Protein AF-A0A0F6A2P4-F1 (afdb_monomer_lite)

Foldseek 3Di:
DLVLLQLQQVLCCVPPVVVVQVVLCVVLVADEWEWEFEDDPRDTRDIDTDGDDPDGPKYKYKYKYWDDDPDPQKIKIKMWIAIDPGNVPQQWGTKIWIWMARSVVSDTDTPDMGTDGDPVCPVVVVPD

Sequence (128 aa):
MSELLNEAGKLISEKAILPLLEELEKEASECLGVEVFVLDSGQKFGVFIRETEQGSSAKAEVRLLLKEGLSPNEFRFNGECITSEFSKETGFSGFSIKGKAFIENSTVEISGRTNRYNVWSWGSKFKD

Secondary structure (DSSP, 8-state):
-HHHHHHHHHHHIIIIIHHHHHHHHHHHT---EEEEEEEETTEEEEEEEEPPSTT---EEEEEEEEEE-SSTTEEEEEEEEEEESS-TTTTEEEEEEEEEEETTTTEEEEEEEEEEE--TTSTTTT--

Structure (mmCIF, N/CA/C/O backbone):
data_AF-A0A0F6A2P4-F1
#
_entry.id   AF-A0A0F6A2P4-F1
#
loop_
_atom_site.group_PDB
_atom_site.id
_atom_site.type_symbol
_atom_site.label_atom_id
_atom_site.label_alt_id
_atom_site.label_comp_id
_atom_site.label_asym_id
_atom_site.label_entity_id
_atom_site.label_seq_id
_atom_site.pdbx_PDB_ins_code
_atom_site.Cartn_x
_atom_site.Cartn_y
_atom_site.Cartn_z
_atom_site.occupancy
_atom_site.B_iso_or_equiv
_atom_site.auth_seq_id
_atom_site.auth_comp_id
_atom_site.auth_asym_id
_atom_site.auth_atom_id
_atom_site.pdbx_PDB_model_num
ATOM 1 N N . MET A 1 1 ? -19.603 4.465 8.567 1.00 56.22 1 MET A N 1
ATOM 2 C CA . MET A 1 1 ? -18.833 3.279 8.129 1.00 56.22 1 MET A CA 1
ATOM 3 C C . MET A 1 1 ? -17.895 3.619 6.968 1.00 56.22 1 MET A C 1
ATOM 5 O O . MET A 1 1 ? -16.719 3.320 7.087 1.00 56.22 1 MET A O 1
ATOM 9 N N . SER A 1 2 ? -18.342 4.321 5.912 1.00 71.69 2 SER A N 1
ATOM 10 C CA . SER A 1 2 ? -17.459 4.731 4.797 1.00 71.69 2 SER A CA 1
ATOM 11 C C . SER A 1 2 ? -16.334 5.704 5.188 1.00 71.69 2 SER A C 1
ATOM 13 O O . SER A 1 2 ? -15.253 5.632 4.618 1.00 71.69 2 SER A O 1
ATOM 15 N N . GLU A 1 3 ? -16.552 6.587 6.168 1.00 82.06 3 GLU A N 1
ATOM 16 C CA . GLU A 1 3 ? -15.568 7.611 6.554 1.00 82.06 3 GLU A CA 1
ATOM 17 C C . GLU A 1 3 ? -14.327 7.021 7.243 1.00 82.06 3 GLU A C 1
ATOM 19 O O . GLU A 1 3 ? -13.214 7.252 6.781 1.00 82.06 3 GLU A O 1
ATOM 24 N N . LEU A 1 4 ? -14.513 6.155 8.247 1.00 86.25 4 LEU A N 1
ATOM 25 C CA . LEU A 1 4 ? -13.406 5.447 8.909 1.00 86.25 4 LEU A CA 1
ATOM 26 C C . LEU A 1 4 ? -12.657 4.513 7.951 1.00 86.25 4 LEU A C 1
ATOM 28 O O . LEU A 1 4 ? -11.442 4.378 8.032 1.00 86.25 4 LEU A O 1
ATOM 32 N N . LEU A 1 5 ? -13.368 3.882 7.013 1.00 84.06 5 LEU A N 1
ATOM 33 C CA . LEU A 1 5 ? -12.743 3.059 5.980 1.00 84.06 5 LEU A CA 1
ATOM 34 C C . LEU A 1 5 ? -11.872 3.896 5.030 1.00 84.06 5 LEU A C 1
ATOM 36 O O . LEU A 1 5 ? -10.778 3.467 4.663 1.00 84.06 5 LEU A O 1
ATOM 40 N N . ASN A 1 6 ? -12.328 5.093 4.652 1.00 84.88 6 ASN A N 1
ATOM 41 C CA . ASN A 1 6 ? -11.537 6.029 3.855 1.00 84.88 6 ASN A CA 1
ATOM 42 C C . ASN A 1 6 ? -10.313 6.528 4.627 1.00 84.88 6 ASN A C 1
ATOM 44 O O . ASN A 1 6 ? -9.216 6.576 4.073 1.00 84.88 6 ASN A O 1
ATOM 48 N N . GLU A 1 7 ? -10.483 6.852 5.906 1.00 90.31 7 GLU A N 1
ATOM 49 C CA . GLU A 1 7 ? -9.397 7.287 6.782 1.00 90.31 7 GLU A CA 1
ATOM 50 C C . GLU A 1 7 ? -8.341 6.189 6.964 1.00 90.31 7 GLU A C 1
ATOM 52 O O . GLU A 1 7 ? -7.153 6.433 6.751 1.00 90.31 7 GLU A O 1
ATOM 57 N N . ALA A 1 8 ? -8.764 4.950 7.234 1.00 91.44 8 ALA A N 1
ATOM 58 C CA . ALA A 1 8 ? -7.873 3.795 7.283 1.00 91.44 8 ALA A CA 1
ATOM 59 C C . ALA A 1 8 ? -7.156 3.573 5.943 1.00 91.44 8 ALA A C 1
ATOM 61 O O . ALA A 1 8 ? -5.947 3.350 5.921 1.00 91.44 8 ALA A O 1
ATOM 62 N N . GLY A 1 9 ? -7.874 3.660 4.820 1.00 91.31 9 GLY A N 1
ATOM 63 C CA . GLY A 1 9 ? -7.295 3.520 3.484 1.00 91.31 9 GLY A CA 1
ATOM 64 C C . GLY A 1 9 ? -6.223 4.570 3.191 1.00 91.31 9 GLY A C 1
ATOM 65 O O . GLY A 1 9 ? -5.147 4.228 2.695 1.00 91.31 9 GLY A O 1
ATOM 66 N N . LYS A 1 10 ? -6.474 5.832 3.558 1.00 91.25 10 LYS A N 1
ATOM 67 C CA . LYS A 1 10 ? -5.500 6.923 3.445 1.00 91.25 10 LYS A CA 1
ATOM 68 C C . LYS A 1 10 ? -4.279 6.670 4.327 1.00 91.25 10 LYS A C 1
ATOM 70 O O . LYS A 1 10 ? -3.157 6.703 3.830 1.00 91.25 10 LYS A O 1
ATOM 75 N N . LEU A 1 11 ?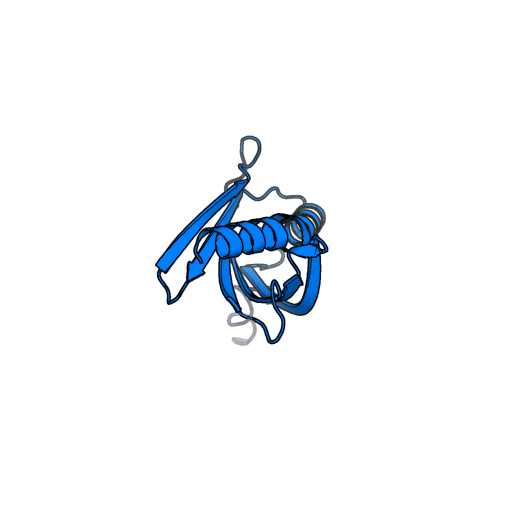 -4.499 6.322 5.595 1.00 93.94 11 LEU A N 1
ATOM 76 C CA . LEU A 1 11 ? -3.430 6.021 6.544 1.00 93.94 11 LEU A CA 1
ATOM 77 C C . LEU A 1 11 ? -2.533 4.874 6.048 1.00 93.94 11 LEU A C 1
ATOM 79 O O . LEU A 1 11 ? -1.310 4.990 6.067 1.00 93.94 11 LEU A O 1
ATOM 83 N N . ILE A 1 12 ? -3.126 3.781 5.558 1.00 94.56 12 ILE A N 1
ATOM 84 C CA . ILE A 1 12 ? -2.391 2.637 4.996 1.00 94.56 12 ILE A CA 1
ATOM 85 C C . ILE A 1 12 ? -1.609 3.052 3.749 1.00 94.56 12 ILE A C 1
ATOM 87 O O . ILE A 1 12 ? -0.451 2.658 3.589 1.00 94.56 12 ILE A O 1
ATOM 91 N N . SER A 1 13 ? -2.219 3.860 2.880 1.00 92.19 13 SER A N 1
ATOM 92 C CA . SER A 1 13 ? -1.562 4.356 1.670 1.00 92.19 13 SER A CA 1
ATOM 93 C C . SER A 1 13 ? -0.309 5.158 2.021 1.00 92.19 13 SER A C 1
ATOM 95 O O . SER A 1 13 ? 0.774 4.843 1.536 1.00 92.19 13 SER A O 1
ATOM 97 N N . GLU A 1 14 ? -0.432 6.123 2.931 1.00 92.56 14 GLU A N 1
ATOM 98 C CA . GLU A 1 14 ? 0.652 7.025 3.334 1.00 92.56 14 GLU A CA 1
ATOM 99 C C . GLU A 1 14 ? 1.748 6.335 4.154 1.00 92.56 14 GLU A C 1
ATOM 101 O O . GLU A 1 14 ? 2.926 6.644 3.990 1.00 92.56 14 GLU A O 1
ATOM 106 N N . LYS A 1 15 ? 1.384 5.415 5.055 1.00 94.69 15 LYS A N 1
ATOM 107 C CA . LYS A 1 15 ? 2.332 4.829 6.018 1.00 94.69 15 LYS A CA 1
ATOM 108 C C . LYS A 1 15 ? 2.932 3.499 5.581 1.00 94.69 15 LYS A C 1
ATOM 110 O O . LYS A 1 15 ? 3.980 3.132 6.100 1.00 94.69 15 LYS A O 1
ATOM 115 N N . ALA A 1 16 ? 2.283 2.766 4.677 1.00 93.94 16 ALA A N 1
ATOM 116 C CA . ALA A 1 16 ? 2.755 1.451 4.247 1.00 93.94 16 ALA A CA 1
ATOM 117 C C . ALA A 1 16 ? 2.934 1.335 2.735 1.00 93.94 16 ALA A C 1
ATOM 119 O O . ALA A 1 16 ? 3.933 0.780 2.302 1.00 93.94 16 ALA A O 1
ATOM 120 N N . ILE A 1 17 ? 2.006 1.825 1.912 1.00 92.88 17 ILE A N 1
ATOM 121 C CA . ILE A 1 17 ? 2.080 1.585 0.462 1.00 92.88 17 ILE A CA 1
ATOM 122 C C . ILE A 1 17 ? 3.094 2.503 -0.219 1.00 92.88 17 ILE A C 1
ATOM 124 O O . ILE A 1 17 ? 3.978 2.011 -0.916 1.00 92.88 17 ILE A O 1
ATOM 128 N N . LEU A 1 18 ? 2.983 3.818 -0.017 1.00 90.75 18 LEU A N 1
ATOM 129 C CA . LEU A 1 18 ? 3.856 4.789 -0.677 1.00 90.75 18 LEU A CA 1
ATOM 130 C C . LEU A 1 18 ? 5.329 4.637 -0.278 1.00 90.75 18 LEU A C 1
ATOM 132 O O . LEU A 1 18 ? 6.143 4.575 -1.195 1.00 90.75 18 LEU A O 1
ATOM 136 N N . PRO A 1 19 ? 5.695 4.468 1.010 1.00 92.00 19 PRO A N 1
ATOM 137 C CA . PRO A 1 19 ? 7.097 4.270 1.378 1.00 92.00 19 PRO A CA 1
ATOM 138 C C . PRO A 1 19 ? 7.716 3.040 0.705 1.00 92.00 19 PRO A C 1
ATOM 140 O O . PRO A 1 19 ? 8.843 3.095 0.226 1.00 92.00 19 PRO A O 1
ATOM 143 N N . LEU A 1 20 ? 6.957 1.943 0.597 1.00 90.94 20 LEU A N 1
ATOM 144 C CA . LEU A 1 20 ? 7.436 0.737 -0.078 1.00 90.94 20 LEU A CA 1
ATOM 145 C C . LEU A 1 20 ? 7.607 0.933 -1.585 1.00 90.94 20 LEU A C 1
ATOM 147 O O . LEU A 1 20 ? 8.514 0.353 -2.176 1.00 90.94 20 LEU A O 1
ATOM 151 N N . LEU A 1 21 ? 6.730 1.713 -2.217 1.00 88.94 21 LEU A N 1
ATOM 152 C CA . LEU A 1 21 ? 6.873 2.052 -3.630 1.00 88.94 21 LEU A CA 1
ATOM 153 C C . LEU A 1 21 ? 8.067 2.983 -3.853 1.00 88.94 21 LEU A C 1
ATOM 155 O O . LEU A 1 21 ? 8.822 2.744 -4.781 1.00 88.94 21 LEU A O 1
ATOM 159 N N . GLU A 1 22 ? 8.308 3.953 -2.971 1.00 89.94 22 GLU A N 1
ATOM 160 C CA . GLU A 1 22 ? 9.482 4.836 -3.038 1.00 89.94 22 GLU A CA 1
ATOM 161 C C . GLU A 1 22 ? 10.806 4.084 -2.872 1.00 89.94 22 GLU A C 1
ATOM 163 O O . GLU A 1 22 ? 11.795 4.413 -3.529 1.00 89.94 22 GLU A O 1
ATOM 168 N N . GLU A 1 23 ? 10.849 3.070 -2.005 1.00 89.56 23 GLU A N 1
ATOM 169 C CA . GLU A 1 23 ? 11.995 2.159 -1.909 1.00 89.56 23 GLU A CA 1
ATOM 170 C C . GLU A 1 23 ? 12.238 1.441 -3.243 1.00 89.56 23 GLU A C 1
ATOM 172 O O . GLU A 1 23 ? 13.358 1.447 -3.751 1.00 89.56 23 GLU A O 1
ATOM 177 N N . LEU A 1 24 ? 11.180 0.894 -3.850 1.00 87.12 24 LEU A N 1
ATOM 178 C CA . LEU A 1 24 ? 11.268 0.196 -5.135 1.00 87.12 24 LEU A CA 1
ATOM 179 C C . LEU A 1 24 ? 11.669 1.130 -6.284 1.00 87.12 24 LEU A C 1
ATOM 181 O O . LEU A 1 24 ? 12.462 0.738 -7.134 1.00 87.12 24 LEU A O 1
ATOM 185 N N . GLU A 1 25 ? 11.156 2.360 -6.314 1.00 87.44 25 GLU A N 1
ATOM 186 C CA . GLU A 1 25 ? 11.524 3.380 -7.306 1.00 87.44 25 GLU A CA 1
ATOM 187 C C . GLU A 1 25 ? 13.019 3.709 -7.235 1.00 87.44 25 GLU A C 1
ATOM 189 O O . GLU A 1 25 ? 13.687 3.811 -8.265 1.00 87.44 25 GLU A O 1
ATOM 194 N N . LYS A 1 26 ? 13.572 3.811 -6.020 1.00 87.69 26 LYS A N 1
ATOM 195 C CA . LYS A 1 26 ? 15.012 4.020 -5.811 1.00 87.69 26 LYS A CA 1
ATOM 196 C C . LYS A 1 26 ? 15.832 2.818 -6.269 1.00 87.69 26 LYS A C 1
ATOM 198 O O . LYS A 1 26 ? 16.854 3.006 -6.921 1.00 87.69 26 LYS A O 1
ATOM 203 N N . GLU A 1 27 ? 15.390 1.602 -5.954 1.00 85.62 27 GLU A N 1
ATOM 204 C CA . GLU A 1 27 ? 16.058 0.369 -6.390 1.00 85.62 27 GLU A CA 1
ATOM 205 C C . GLU A 1 27 ? 16.053 0.220 -7.919 1.00 85.62 27 GLU A C 1
ATOM 207 O O . GLU A 1 27 ? 17.059 -0.179 -8.503 1.00 85.62 27 GLU A O 1
ATOM 212 N N . ALA A 1 28 ? 14.945 0.574 -8.572 1.00 83.25 28 ALA A N 1
ATOM 213 C CA . ALA A 1 28 ? 14.784 0.482 -10.021 1.00 83.25 28 ALA A CA 1
ATOM 214 C C . ALA A 1 28 ? 15.316 1.704 -10.790 1.00 83.25 28 ALA A C 1
ATOM 216 O O . ALA A 1 28 ? 15.419 1.641 -12.012 1.00 83.25 28 ALA A O 1
ATOM 217 N N . SER A 1 29 ? 15.646 2.804 -10.100 1.00 85.00 29 SER A N 1
ATOM 218 C CA . SER A 1 29 ? 15.953 4.108 -10.715 1.00 85.00 29 SER A CA 1
ATOM 219 C C . SER A 1 29 ? 14.873 4.577 -11.705 1.00 85.00 29 SER A C 1
ATOM 221 O O . SER A 1 29 ? 15.172 5.169 -12.741 1.00 85.00 29 SER A O 1
ATOM 223 N N . GLU A 1 30 ? 13.609 4.302 -11.385 1.00 84.31 30 GLU A N 1
ATOM 224 C CA . GLU A 1 30 ? 12.447 4.562 -12.236 1.00 84.31 30 GLU A CA 1
ATOM 225 C C . GLU A 1 30 ? 11.274 5.048 -11.374 1.00 84.31 30 GLU A C 1
ATOM 227 O O . GLU A 1 30 ? 11.030 4.500 -10.301 1.00 84.31 30 GLU A O 1
ATOM 232 N N . CYS A 1 31 ? 10.540 6.067 -11.829 1.00 85.81 31 CYS A N 1
ATOM 233 C CA . CYS A 1 31 ? 9.379 6.606 -11.112 1.00 85.81 31 CYS A CA 1
ATOM 234 C C . CYS A 1 31 ? 8.085 5.867 -11.486 1.00 85.81 31 CYS A C 1
ATOM 236 O O . CYS A 1 31 ? 7.896 5.469 -12.635 1.00 85.81 31 CYS A O 1
ATOM 238 N N . LEU A 1 32 ? 7.152 5.772 -10.541 1.00 85.81 32 LEU A N 1
ATOM 239 C CA . LEU A 1 32 ? 5.857 5.111 -10.654 1.00 85.81 32 LEU A CA 1
ATOM 240 C C . LEU A 1 32 ? 4.711 6.083 -10.384 1.00 85.81 32 LEU A C 1
ATOM 242 O O . LEU A 1 32 ? 4.581 6.642 -9.289 1.00 85.81 32 LEU A O 1
ATOM 246 N N . GLY A 1 33 ? 3.802 6.179 -11.354 1.00 88.00 33 GLY A N 1
ATOM 247 C CA . GLY A 1 33 ? 2.449 6.660 -11.082 1.00 88.00 33 GLY A CA 1
ATOM 248 C C . GLY A 1 33 ? 1.692 5.628 -10.264 1.00 88.00 33 GLY A C 1
ATOM 249 O O . GLY A 1 33 ? 1.716 4.451 -10.610 1.00 88.00 33 GLY A O 1
ATOM 250 N N . VAL A 1 34 ? 1.027 6.039 -9.190 1.00 88.62 34 VAL A N 1
ATOM 251 C CA . VAL A 1 34 ? 0.357 5.119 -8.265 1.00 88.62 34 VAL A CA 1
ATOM 252 C C . VAL A 1 34 ? -1.110 5.476 -8.150 1.00 88.62 34 VAL A C 1
ATOM 254 O O . VAL A 1 34 ? -1.454 6.599 -7.793 1.00 88.62 34 VAL A O 1
ATOM 257 N N . GLU A 1 35 ? -1.970 4.492 -8.367 1.00 89.69 35 GLU A N 1
ATOM 258 C CA . GLU A 1 35 ? -3.390 4.565 -8.042 1.00 89.69 35 GLU A CA 1
ATOM 259 C C . GLU A 1 35 ? -3.701 3.537 -6.956 1.00 89.69 35 GLU A C 1
ATOM 261 O O . GLU A 1 35 ? -3.505 2.336 -7.146 1.00 89.69 35 GLU A O 1
ATOM 266 N N . VAL A 1 36 ? -4.189 3.994 -5.804 1.00 87.38 36 VAL A N 1
ATOM 267 C CA . VAL A 1 36 ? -4.616 3.134 -4.699 1.00 87.38 36 VAL A CA 1
ATOM 268 C C . VAL A 1 36 ? -6.135 3.136 -4.614 1.00 87.38 36 VAL A C 1
ATOM 270 O O . VAL A 1 36 ? -6.758 4.167 -4.373 1.00 87.38 36 VAL A O 1
ATOM 273 N N . PHE A 1 37 ? -6.726 1.960 -4.775 1.00 89.94 37 PHE A N 1
ATOM 274 C CA . PHE A 1 37 ? -8.146 1.691 -4.636 1.00 89.94 37 PHE A CA 1
ATOM 275 C C . PHE A 1 37 ? -8.422 1.038 -3.293 1.00 89.94 37 PHE A C 1
ATOM 277 O O . PHE A 1 37 ? -7.865 -0.016 -2.987 1.00 89.94 37 PHE A O 1
ATOM 284 N N . VAL A 1 38 ? -9.344 1.608 -2.527 1.00 86.88 38 VAL A N 1
ATOM 285 C CA . VAL A 1 38 ? -9.876 0.950 -1.336 1.00 86.88 38 VAL A CA 1
ATOM 286 C C . VAL A 1 38 ? -11.150 0.202 -1.720 1.00 86.88 38 VAL A C 1
ATOM 288 O O . VAL A 1 38 ? -12.043 0.757 -2.369 1.00 86.88 38 VAL A O 1
ATOM 291 N N . LEU A 1 39 ? -11.182 -1.087 -1.388 1.00 86.00 39 LEU A N 1
ATOM 292 C CA . LEU A 1 39 ? -12.225 -2.035 -1.749 1.00 86.00 39 LEU A CA 1
ATOM 293 C C . LEU A 1 39 ? -12.982 -2.493 -0.504 1.00 86.00 39 LEU A C 1
ATOM 295 O O . LEU A 1 39 ? -12.378 -2.968 0.459 1.00 86.00 39 LEU A O 1
ATOM 299 N N . ASP A 1 40 ? -14.306 -2.411 -0.566 1.00 80.50 40 ASP A N 1
ATOM 300 C CA . ASP A 1 40 ? -15.224 -3.014 0.398 1.00 80.50 40 ASP A CA 1
ATOM 301 C C . ASP A 1 40 ? -16.143 -3.961 -0.367 1.00 80.50 40 ASP A C 1
ATOM 303 O O . ASP A 1 40 ? -16.776 -3.577 -1.350 1.00 80.50 40 ASP A O 1
ATOM 307 N N . SER A 1 41 ? -16.162 -5.231 0.038 1.00 72.94 41 SER A N 1
ATOM 308 C CA . SER A 1 41 ? -17.004 -6.258 -0.587 1.00 72.94 41 SER A CA 1
ATOM 309 C C . SER A 1 41 ? -16.854 -6.339 -2.121 1.00 72.94 41 SER A C 1
ATOM 311 O O . SER A 1 41 ? -17.785 -6.694 -2.839 1.00 72.94 41 SER A O 1
ATOM 313 N N . GLY A 1 42 ? -15.661 -6.004 -2.634 1.00 68.81 42 GLY A N 1
ATOM 314 C CA . GLY A 1 42 ? -15.334 -5.981 -4.065 1.00 68.81 42 GLY A CA 1
ATOM 315 C C . GLY A 1 42 ? -15.691 -4.684 -4.804 1.00 68.81 42 GLY A C 1
ATOM 316 O O . GLY A 1 42 ? -15.323 -4.544 -5.968 1.00 68.81 42 GLY A O 1
ATOM 317 N N . GLN A 1 43 ? -16.351 -3.722 -4.154 1.00 75.69 43 GLN A N 1
ATOM 318 C CA . GLN A 1 43 ? -16.664 -2.413 -4.728 1.00 75.69 43 GLN A CA 1
ATOM 319 C C . GLN A 1 43 ? -15.594 -1.377 -4.368 1.00 75.69 43 GLN A C 1
ATOM 321 O O . GLN A 1 43 ? -15.120 -1.322 -3.233 1.00 75.69 43 GLN A O 1
ATOM 326 N N . LYS A 1 44 ? -15.215 -0.544 -5.346 1.00 79.69 44 LYS A N 1
ATOM 327 C CA . LYS A 1 44 ? -14.303 0.593 -5.150 1.00 79.69 44 LYS A CA 1
ATOM 328 C C . LYS A 1 44 ? -15.043 1.705 -4.410 1.00 79.69 44 LYS A C 1
ATOM 330 O O . LYS A 1 44 ? -16.073 2.158 -4.900 1.00 79.69 44 LYS A O 1
ATOM 335 N N . PHE A 1 45 ? -14.508 2.164 -3.281 1.00 79.81 45 PHE A N 1
ATOM 336 C CA . PHE A 1 45 ? -15.131 3.242 -2.499 1.00 79.81 45 PHE A CA 1
ATOM 337 C C . PHE A 1 45 ? -14.208 4.437 -2.214 1.00 79.81 45 PHE A C 1
ATOM 339 O O . PHE A 1 45 ? -14.700 5.505 -1.859 1.00 79.81 45 PHE A O 1
ATOM 346 N N . GLY A 1 46 ? -12.896 4.288 -2.410 1.00 74.62 46 GLY A N 1
ATOM 347 C CA . GLY A 1 46 ? -11.917 5.363 -2.249 1.00 74.62 46 GLY A CA 1
ATOM 348 C C . GLY A 1 46 ? -10.782 5.236 -3.260 1.00 74.62 46 GLY A C 1
ATOM 349 O O . GLY A 1 46 ? -10.405 4.118 -3.625 1.00 74.62 46 GLY A O 1
ATOM 350 N N . VAL A 1 47 ? -10.263 6.377 -3.721 1.00 78.50 47 VAL A N 1
ATOM 351 C CA . VAL A 1 47 ? -9.138 6.447 -4.663 1.00 78.50 47 VAL A CA 1
ATOM 352 C C . VAL A 1 47 ? -8.122 7.472 -4.171 1.00 78.50 47 VAL A C 1
ATOM 354 O O . VAL A 1 47 ? -8.481 8.613 -3.885 1.00 78.50 47 VAL A O 1
ATOM 357 N N . PHE A 1 48 ? -6.859 7.065 -4.101 1.00 80.62 48 PHE A N 1
ATOM 358 C CA . PHE A 1 48 ? -5.714 7.950 -3.911 1.00 80.62 48 PHE A CA 1
ATOM 359 C C . PHE A 1 48 ? -4.814 7.862 -5.142 1.00 80.62 48 PHE A C 1
ATOM 361 O O . PHE A 1 48 ? -4.501 6.759 -5.588 1.00 80.62 48 PHE A O 1
ATOM 368 N N . ILE A 1 49 ? -4.404 9.006 -5.689 1.00 80.81 49 ILE A N 1
ATOM 369 C CA . ILE A 1 49 ? -3.581 9.069 -6.900 1.00 80.81 49 ILE A CA 1
ATOM 370 C C . ILE A 1 49 ? -2.312 9.856 -6.591 1.00 80.81 49 ILE A C 1
ATOM 372 O O . ILE A 1 49 ? -2.381 11.005 -6.156 1.00 80.81 49 ILE A O 1
ATOM 376 N N . ARG A 1 50 ? -1.159 9.234 -6.842 1.00 86.56 50 ARG A N 1
ATOM 377 C CA . ARG A 1 50 ? 0.142 9.897 -6.933 1.00 86.56 50 ARG A CA 1
ATOM 378 C C . ARG A 1 50 ? 0.557 9.899 -8.395 1.00 86.56 50 ARG A C 1
ATOM 380 O O . ARG A 1 50 ? 0.901 8.854 -8.945 1.00 86.56 50 ARG A O 1
ATOM 387 N N . GLU A 1 51 ? 0.508 11.062 -9.025 1.00 78.50 51 GLU A N 1
ATOM 388 C CA . GLU A 1 51 ? 0.984 11.217 -10.397 1.00 78.50 51 GLU A CA 1
ATOM 389 C C . GLU A 1 51 ? 2.518 11.212 -10.447 1.00 78.50 51 GLU A C 1
ATOM 391 O O . GLU A 1 51 ? 3.194 11.618 -9.502 1.00 78.50 51 GLU A O 1
ATOM 396 N N . THR A 1 52 ? 3.062 10.721 -11.558 1.00 73.94 52 THR A N 1
ATOM 397 C CA . THR A 1 52 ? 4.497 10.776 -11.861 1.00 73.94 52 THR A CA 1
ATOM 398 C C . THR A 1 52 ? 4.815 12.140 -12.456 1.00 73.94 52 THR A C 1
ATOM 400 O O . THR A 1 52 ? 4.064 12.649 -13.289 1.00 73.94 52 THR A O 1
ATOM 403 N N . GLU A 1 53 ? 5.963 12.713 -12.090 1.00 63.06 53 GLU A N 1
ATOM 404 C CA . GLU A 1 53 ? 6.521 13.823 -12.862 1.00 63.06 53 GLU A CA 1
ATOM 405 C C . GLU A 1 53 ? 6.864 13.324 -14.277 1.00 63.06 53 GLU A C 1
ATOM 407 O O . GLU A 1 53 ? 7.311 12.190 -14.451 1.00 63.06 53 GLU A O 1
ATOM 412 N N . GLN A 1 54 ? 6.543 14.145 -15.278 1.00 54.03 54 GLN A N 1
ATOM 413 C CA . GLN A 1 54 ? 6.466 13.829 -16.710 1.00 54.03 54 GLN A CA 1
ATOM 414 C C . GLN A 1 54 ? 7.473 12.781 -17.227 1.00 54.03 54 GLN A C 1
ATOM 416 O O . GLN A 1 54 ? 8.682 12.980 -17.154 1.00 54.03 54 GLN A O 1
ATOM 421 N N . GLY A 1 55 ? 6.960 11.731 -17.884 1.00 58.06 55 GLY A N 1
ATOM 422 C CA . GLY A 1 55 ? 7.738 10.881 -18.799 1.00 58.06 55 GLY A CA 1
ATOM 423 C C . GLY A 1 55 ? 7.816 9.392 -18.455 1.00 58.06 55 GLY A C 1
ATOM 424 O O . GLY A 1 55 ? 8.201 8.617 -19.328 1.00 58.06 55 GLY A O 1
ATOM 425 N N . SER A 1 56 ? 7.421 8.967 -17.250 1.00 65.44 56 SER A N 1
ATOM 426 C CA . SER A 1 56 ? 7.360 7.537 -16.920 1.00 65.44 56 SER A CA 1
ATOM 427 C C . SER A 1 56 ? 6.059 6.907 -17.422 1.00 65.44 56 SER A C 1
ATOM 429 O O . SER A 1 56 ? 4.964 7.395 -17.134 1.00 65.44 56 SER A O 1
ATOM 431 N N . SER A 1 57 ? 6.167 5.805 -18.169 1.00 74.56 57 SER A N 1
ATOM 432 C CA . SER A 1 57 ? 5.019 4.958 -18.512 1.00 74.56 57 SER A CA 1
ATOM 433 C C . SER A 1 57 ? 4.693 3.937 -17.418 1.00 74.56 57 SER A C 1
ATOM 435 O O . SER A 1 57 ? 3.636 3.299 -17.471 1.00 74.56 57 SER A O 1
ATOM 437 N N . ALA A 1 58 ? 5.562 3.801 -16.411 1.00 84.75 58 ALA A N 1
ATOM 438 C CA . ALA A 1 58 ? 5.386 2.843 -15.340 1.00 84.75 58 ALA A CA 1
ATOM 439 C C . ALA A 1 58 ? 4.258 3.275 -14.394 1.00 84.75 58 ALA A C 1
ATOM 441 O O . ALA A 1 58 ? 4.225 4.389 -13.860 1.00 84.75 58 ALA A O 1
ATOM 442 N N . LYS A 1 59 ? 3.320 2.353 -14.177 1.00 88.25 59 LYS A N 1
ATOM 443 C CA . LYS A 1 59 ? 2.154 2.563 -13.314 1.00 88.25 59 LYS A CA 1
ATOM 444 C C . LYS A 1 59 ? 2.019 1.428 -12.318 1.00 88.25 59 LYS A C 1
ATOM 446 O O . LYS A 1 59 ? 2.279 0.273 -12.649 1.00 88.25 59 LYS A O 1
ATOM 451 N N . ALA A 1 60 ? 1.576 1.761 -11.118 1.00 90.69 60 ALA A N 1
ATOM 452 C CA . ALA A 1 60 ? 1.217 0.838 -10.063 1.00 90.69 60 ALA A CA 1
ATOM 453 C C . ALA A 1 60 ? -0.268 1.007 -9.740 1.00 90.69 60 ALA A C 1
ATOM 455 O O . ALA A 1 60 ? -0.721 2.091 -9.3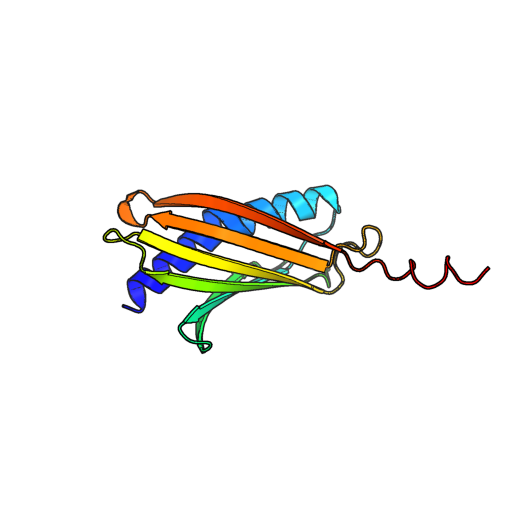79 1.00 90.69 60 ALA A O 1
ATOM 456 N N . GLU A 1 61 ? -1.017 -0.083 -9.832 1.00 92.75 61 GLU A N 1
ATOM 457 C CA . GLU A 1 61 ? -2.364 -0.174 -9.287 1.00 92.75 61 GLU A CA 1
ATOM 458 C C . GLU A 1 61 ? -2.300 -0.950 -7.972 1.00 92.75 61 GLU A C 1
ATOM 460 O O . GLU A 1 61 ? -1.852 -2.097 -7.939 1.00 92.75 61 GLU A O 1
ATOM 465 N N . VAL A 1 62 ? -2.780 -0.344 -6.889 1.00 93.81 62 VAL A N 1
ATOM 466 C CA . VAL A 1 62 ? -2.851 -0.965 -5.567 1.00 93.81 62 VAL A CA 1
ATOM 467 C C . VAL A 1 62 ? -4.306 -1.133 -5.166 1.00 93.81 62 VAL A C 1
ATOM 469 O O . VAL A 1 62 ? -5.084 -0.190 -5.193 1.00 93.81 62 VAL A O 1
ATOM 472 N N . ARG A 1 63 ? -4.691 -2.336 -4.756 1.00 94.56 63 ARG A N 1
ATOM 473 C CA . ARG A 1 63 ? -6.028 -2.663 -4.256 1.00 94.56 63 ARG A CA 1
ATOM 474 C C . ARG A 1 63 ? -5.934 -3.020 -2.784 1.00 94.56 63 ARG A C 1
ATOM 476 O O . ARG A 1 63 ? -5.270 -3.992 -2.440 1.00 94.56 63 ARG A O 1
ATOM 483 N N . LEU A 1 64 ? -6.601 -2.259 -1.927 1.00 93.62 64 LEU A N 1
ATOM 484 C CA . LEU A 1 64 ? -6.657 -2.472 -0.484 1.00 93.62 64 LEU A CA 1
ATOM 485 C C . LEU A 1 64 ? -8.021 -3.032 -0.096 1.00 93.62 64 LEU A C 1
ATOM 487 O O . LEU A 1 64 ? -9.026 -2.337 -0.186 1.00 93.62 64 LEU A O 1
ATOM 491 N N . LEU A 1 65 ? -8.056 -4.272 0.380 1.00 92.88 65 LEU A N 1
ATOM 492 C CA . LEU A 1 65 ? -9.225 -4.844 1.036 1.00 92.88 65 LEU A CA 1
ATOM 493 C C . LEU A 1 65 ? -9.134 -4.580 2.538 1.00 92.88 65 LEU A C 1
ATOM 495 O O . LEU A 1 65 ? -8.230 -5.102 3.199 1.00 92.88 65 LEU A O 1
ATOM 499 N N . LEU A 1 66 ? -10.087 -3.820 3.072 1.00 90.88 66 LEU A N 1
ATOM 500 C CA . LEU A 1 66 ? -10.171 -3.504 4.497 1.00 90.88 66 LEU A CA 1
ATOM 501 C C . LEU A 1 66 ? -11.241 -4.351 5.186 1.00 90.88 66 LEU A C 1
ATOM 503 O O . LEU A 1 66 ? -12.293 -4.636 4.619 1.00 90.88 66 LEU A O 1
ATOM 507 N N . LYS A 1 67 ? -10.967 -4.763 6.422 1.00 90.31 67 LYS A N 1
ATOM 508 C CA . LYS A 1 67 ? -11.922 -5.435 7.308 1.00 90.31 67 LYS A CA 1
ATOM 509 C C . LYS A 1 67 ? -11.769 -4.893 8.714 1.00 90.31 67 LYS A C 1
ATOM 511 O O . LYS A 1 67 ? -10.644 -4.700 9.169 1.00 90.31 67 LYS A O 1
ATOM 516 N N . GLU A 1 68 ? -12.874 -4.737 9.427 1.00 90.94 68 GLU A N 1
ATOM 517 C CA . GLU A 1 68 ? -12.825 -4.374 10.841 1.00 90.94 68 GLU A CA 1
ATOM 518 C C . GLU A 1 68 ? -12.003 -5.406 11.648 1.00 90.94 68 GLU A C 1
ATOM 520 O O . GLU A 1 68 ? -11.962 -6.622 11.368 1.00 90.94 68 GLU A O 1
ATOM 525 N N . GLY A 1 69 ? -11.234 -4.870 12.591 1.00 89.44 69 GLY A N 1
ATOM 526 C CA . GLY A 1 69 ? -10.415 -5.601 13.542 1.00 89.44 69 GLY A CA 1
ATOM 527 C C . GLY A 1 69 ? -11.233 -6.156 14.703 1.00 89.44 69 GLY A C 1
ATOM 528 O O . GLY A 1 69 ? -12.452 -6.275 14.634 1.00 89.44 69 GLY A O 1
ATOM 529 N N . LEU A 1 70 ? -10.533 -6.548 15.766 1.00 90.00 70 LEU A N 1
ATOM 530 C CA . LEU A 1 70 ? -11.174 -7.008 17.004 1.00 90.00 70 LEU A CA 1
ATOM 531 C C . LEU A 1 70 ? -11.392 -5.860 17.998 1.00 90.00 70 LEU A C 1
ATOM 533 O O . LEU A 1 70 ? -12.176 -6.007 18.932 1.00 90.00 70 LEU A O 1
ATOM 537 N N . SER A 1 71 ? -10.712 -4.735 17.783 1.00 89.69 71 SER A N 1
ATOM 538 C CA . SER A 1 71 ? -10.776 -3.541 18.622 1.00 89.69 71 SER A CA 1
ATOM 539 C C . SER A 1 71 ? -11.458 -2.392 17.868 1.00 89.69 71 SER A C 1
ATOM 541 O O . SER A 1 71 ? -11.376 -2.340 16.636 1.00 89.69 71 SER A O 1
ATOM 543 N N . PRO A 1 72 ? -12.097 -1.438 18.570 1.00 89.12 72 PRO A N 1
ATOM 544 C CA . PRO A 1 72 ? -12.539 -0.190 17.954 1.00 89.12 72 PRO A CA 1
ATOM 545 C C . PRO A 1 72 ? -11.383 0.494 17.215 1.00 89.12 72 PRO A C 1
ATOM 547 O O . PRO A 1 72 ? -10.247 0.463 17.687 1.00 89.12 72 PRO A O 1
ATOM 550 N N . ASN A 1 73 ? -11.666 1.092 16.055 1.00 91.31 73 ASN A N 1
ATOM 551 C CA . ASN A 1 73 ? -10.689 1.834 15.245 1.00 91.31 73 ASN A CA 1
ATOM 552 C C . ASN A 1 73 ? -9.484 1.012 14.735 1.00 91.31 73 ASN A C 1
ATOM 554 O O . ASN A 1 73 ? -8.543 1.577 14.171 1.00 91.31 73 ASN A O 1
ATOM 558 N N . GLU A 1 74 ? -9.525 -0.316 14.878 1.00 94.62 74 GLU A N 1
ATOM 559 C CA . GLU A 1 74 ? -8.588 -1.258 14.267 1.00 94.62 74 GLU A CA 1
ATOM 560 C C . GLU A 1 74 ? -9.159 -1.770 12.939 1.00 94.62 74 GLU A C 1
ATOM 562 O O . GLU A 1 74 ? -10.278 -2.280 12.878 1.00 94.62 74 GLU A O 1
ATOM 567 N N . PHE A 1 75 ? -8.354 -1.718 11.881 1.00 94.00 75 PHE A N 1
ATOM 568 C CA . PHE A 1 75 ? -8.669 -2.295 10.578 1.00 94.00 75 PHE A CA 1
ATOM 569 C C . PHE A 1 75 ? -7.576 -3.267 10.162 1.00 94.00 75 PHE A C 1
ATOM 571 O O . PHE A 1 75 ? -6.399 -2.927 10.108 1.00 94.00 75 PHE A O 1
ATOM 578 N N . ARG A 1 76 ? -7.959 -4.491 9.815 1.00 95.25 76 ARG A N 1
ATOM 579 C CA . ARG A 1 76 ? -7.078 -5.437 9.130 1.00 95.25 76 ARG A CA 1
ATOM 580 C C . ARG A 1 76 ? -7.122 -5.151 7.640 1.00 95.25 76 ARG A C 1
ATOM 582 O O . ARG A 1 76 ? -8.200 -4.938 7.088 1.00 95.25 76 ARG A O 1
ATOM 589 N N . PHE A 1 77 ? -5.975 -5.216 6.980 1.00 94.62 77 PHE A N 1
ATOM 590 C CA . PHE A 1 77 ? -5.899 -4.990 5.543 1.00 94.62 77 PHE A CA 1
ATOM 591 C C . PHE A 1 77 ? -5.135 -6.088 4.816 1.00 94.62 77 PHE A C 1
ATOM 593 O O . PHE A 1 77 ? -4.205 -6.694 5.353 1.00 94.62 77 PHE A O 1
ATOM 600 N N . ASN A 1 78 ? -5.532 -6.307 3.565 1.00 95.81 78 ASN A N 1
ATOM 601 C CA . ASN A 1 78 ? -4.741 -7.009 2.563 1.00 95.81 78 ASN A CA 1
ATOM 602 C C . ASN A 1 78 ? -4.632 -6.100 1.342 1.00 95.81 78 ASN A C 1
ATOM 604 O O . ASN A 1 78 ? -5.644 -5.627 0.833 1.00 95.81 78 ASN A O 1
ATOM 608 N N . GLY A 1 79 ? -3.410 -5.846 0.905 1.00 95.06 79 GLY A N 1
ATOM 609 C CA . GLY A 1 79 ? -3.088 -5.055 -0.264 1.00 95.06 79 GLY A CA 1
ATOM 610 C C . GLY A 1 79 ? -2.510 -5.921 -1.368 1.00 95.06 79 GLY A C 1
ATOM 611 O O . GLY A 1 79 ? -1.682 -6.797 -1.115 1.00 95.06 79 GLY A O 1
ATOM 612 N N . GLU A 1 80 ? -2.916 -5.640 -2.595 1.00 95.62 80 GLU A N 1
ATOM 613 C CA . GLU A 1 80 ? -2.308 -6.187 -3.796 1.00 95.62 80 GLU A CA 1
ATOM 614 C C . GLU A 1 80 ? -1.873 -5.040 -4.701 1.00 95.62 80 GLU A C 1
ATOM 616 O O . GLU A 1 80 ? -2.695 -4.229 -5.107 1.00 95.62 80 GLU A O 1
ATOM 621 N N . CYS A 1 81 ? -0.582 -4.977 -5.006 1.00 94.00 81 CYS A N 1
ATOM 622 C CA . CYS A 1 81 ? 0.004 -4.038 -5.950 1.00 94.00 81 CYS A CA 1
ATOM 623 C C . CYS A 1 81 ? 0.364 -4.780 -7.232 1.00 94.00 81 CYS A C 1
ATOM 625 O O . CYS A 1 81 ? 1.017 -5.826 -7.169 1.00 94.00 81 CYS A O 1
ATOM 627 N N . ILE A 1 82 ? -0.045 -4.245 -8.374 1.00 92.25 82 ILE A N 1
ATOM 628 C CA . ILE A 1 82 ? 0.326 -4.708 -9.709 1.00 92.25 82 ILE A CA 1
ATOM 629 C C . ILE A 1 82 ? 1.018 -3.546 -10.406 1.00 92.25 82 ILE A C 1
ATOM 631 O O . ILE A 1 82 ? 0.465 -2.449 -10.465 1.00 92.25 82 ILE A O 1
ATOM 635 N N . THR A 1 83 ? 2.206 -3.791 -10.950 1.00 90.00 83 THR A N 1
ATOM 636 C CA . THR A 1 83 ? 2.933 -2.793 -11.735 1.00 90.00 83 THR A CA 1
ATOM 637 C C . THR A 1 83 ? 2.901 -3.144 -13.215 1.00 90.00 83 THR A C 1
ATOM 639 O O . THR A 1 83 ? 3.102 -4.296 -13.602 1.00 90.00 83 THR A O 1
ATOM 642 N N . SER A 1 84 ? 2.670 -2.145 -14.060 1.00 84.31 84 SER A N 1
ATOM 643 C CA . SER A 1 84 ? 2.805 -2.242 -15.511 1.00 84.31 84 SER A CA 1
ATOM 644 C C . SER A 1 84 ? 4.030 -1.464 -15.963 1.00 84.31 84 SER A C 1
ATOM 646 O O . SER A 1 84 ? 4.221 -0.327 -15.543 1.00 84.31 84 SER A O 1
ATOM 648 N N . GLU A 1 85 ? 4.828 -2.080 -16.834 1.00 78.69 85 GLU A N 1
ATOM 649 C CA . GLU A 1 85 ? 6.018 -1.494 -17.476 1.00 78.69 85 GLU A CA 1
ATOM 650 C C . GLU A 1 85 ? 7.186 -1.107 -16.559 1.00 78.69 85 GLU A C 1
ATOM 652 O O . GLU A 1 85 ? 8.234 -0.742 -17.074 1.00 78.69 85 GLU A O 1
ATOM 657 N N . PHE A 1 86 ? 7.052 -1.300 -15.248 1.00 81.75 86 PHE A N 1
ATOM 658 C CA . PHE A 1 86 ? 8.089 -1.024 -14.258 1.00 81.75 86 PHE A CA 1
ATOM 659 C C . PHE A 1 86 ? 9.212 -2.063 -14.258 1.00 81.75 86 PHE A C 1
ATOM 661 O O . PHE A 1 86 ? 8.943 -3.265 -14.227 1.00 81.75 86 PHE A O 1
ATOM 668 N N . SER A 1 87 ? 10.462 -1.598 -14.216 1.00 74.62 87 SER A N 1
ATOM 669 C CA . SER A 1 87 ? 11.656 -2.399 -13.935 1.00 74.62 87 SER A CA 1
ATOM 670 C C . SER A 1 87 ? 11.736 -3.709 -14.739 1.00 74.62 8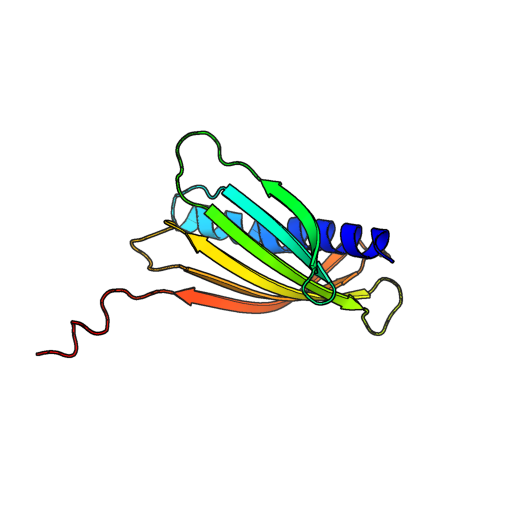7 SER A C 1
ATOM 672 O O . SER A 1 87 ? 11.904 -4.808 -14.199 1.00 74.62 87 SER A O 1
ATOM 674 N N . LYS A 1 88 ? 11.629 -3.600 -16.073 1.00 72.44 88 LYS A N 1
ATOM 675 C CA . LYS A 1 88 ? 11.667 -4.746 -17.010 1.00 72.44 88 LYS A CA 1
ATOM 676 C C . LYS A 1 88 ? 12.898 -5.642 -16.828 1.00 72.44 88 LYS A C 1
ATOM 678 O O . LYS A 1 88 ? 12.825 -6.836 -17.109 1.00 72.44 88 LYS A O 1
ATOM 683 N N . GLU A 1 89 ? 14.003 -5.079 -16.348 1.00 74.88 89 GLU A N 1
ATOM 684 C CA . GLU A 1 89 ? 15.258 -5.792 -16.101 1.00 74.88 89 GLU A CA 1
ATOM 685 C C . GLU A 1 89 ? 15.205 -6.694 -14.860 1.00 74.88 89 GLU A C 1
ATOM 687 O O . GLU A 1 89 ? 15.754 -7.794 -14.877 1.00 74.88 89 GLU A O 1
ATOM 692 N N . THR A 1 90 ? 14.512 -6.270 -13.798 1.00 75.62 90 THR A N 1
ATOM 693 C CA . THR A 1 90 ? 14.378 -7.061 -12.560 1.00 75.62 90 THR A CA 1
ATOM 694 C C . THR A 1 90 ? 13.246 -8.081 -12.648 1.00 75.62 90 THR A C 1
ATOM 696 O O . THR A 1 90 ? 13.178 -9.024 -11.857 1.00 75.62 90 THR A O 1
ATOM 699 N N . GLY A 1 91 ? 12.334 -7.888 -13.604 1.00 80.19 91 GLY A N 1
ATOM 700 C CA . GLY A 1 91 ? 11.112 -8.667 -13.728 1.00 80.19 91 GLY A CA 1
ATOM 701 C C . GLY A 1 91 ? 10.093 -8.351 -12.635 1.00 80.19 91 GLY A C 1
ATOM 702 O O . GLY A 1 91 ? 9.110 -9.074 -12.521 1.00 80.19 91 GLY A O 1
ATOM 703 N N . PHE A 1 92 ? 10.284 -7.317 -11.812 1.00 85.19 92 PHE A N 1
ATOM 704 C CA . PHE A 1 92 ? 9.311 -6.966 -10.781 1.00 85.19 92 PHE A CA 1
ATOM 705 C C . PHE A 1 92 ? 7.933 -6.669 -11.393 1.00 85.19 92 PHE A C 1
ATOM 707 O O . PHE A 1 92 ? 7.804 -5.987 -12.404 1.00 85.19 92 PHE A O 1
ATOM 714 N N . SER A 1 93 ? 6.884 -7.209 -10.777 1.00 88.75 93 SER A N 1
ATOM 715 C CA . SER A 1 93 ? 5.507 -7.133 -11.296 1.00 88.75 93 SER A CA 1
ATOM 716 C C . SER A 1 93 ? 4.483 -6.684 -10.254 1.00 88.75 93 SER A C 1
ATOM 718 O O . SER A 1 93 ? 3.292 -6.571 -10.551 1.00 88.75 93 SER A O 1
ATOM 720 N N . GLY A 1 94 ? 4.931 -6.441 -9.021 1.00 92.50 94 GLY A N 1
ATOM 721 C CA . GLY A 1 94 ? 4.086 -5.993 -7.926 1.00 92.50 94 GLY A CA 1
ATOM 722 C C . GLY A 1 94 ? 4.387 -6.706 -6.614 1.00 92.50 94 GLY A C 1
ATOM 723 O O . GLY A 1 94 ? 5.402 -7.380 -6.453 1.00 92.50 94 GLY A O 1
ATOM 724 N N . PHE A 1 95 ? 3.476 -6.588 -5.656 1.00 94.12 95 PHE A N 1
ATOM 725 C CA . PHE A 1 95 ? 3.601 -7.232 -4.351 1.00 94.12 95 PHE A CA 1
ATOM 726 C C . PHE A 1 95 ? 2.234 -7.507 -3.729 1.00 94.12 95 PHE A C 1
ATOM 728 O O . PHE A 1 95 ? 1.230 -6.909 -4.109 1.00 94.12 95 PHE A O 1
ATOM 735 N N . SER A 1 96 ? 2.203 -8.390 -2.739 1.00 96.69 96 SER A N 1
ATOM 736 C CA . SER A 1 96 ? 1.120 -8.471 -1.766 1.00 96.69 96 SER A CA 1
ATOM 737 C C . SER A 1 96 ? 1.615 -7.997 -0.403 1.00 96.69 96 SER A C 1
ATOM 739 O O . SER A 1 96 ? 2.784 -8.166 -0.048 1.00 96.69 96 SER A O 1
ATOM 741 N N . ILE A 1 97 ? 0.727 -7.372 0.361 1.00 96.88 97 ILE A N 1
ATOM 742 C CA . ILE A 1 97 ? 1.003 -6.875 1.707 1.00 96.88 97 ILE A CA 1
ATOM 743 C C . ILE A 1 97 ? -0.200 -7.134 2.601 1.00 96.88 97 ILE A C 1
ATOM 745 O O . ILE A 1 97 ? -1.338 -7.116 2.145 1.00 96.88 97 ILE A O 1
ATOM 749 N N . LYS A 1 98 ? 0.022 -7.380 3.886 1.00 97.25 98 LYS A N 1
ATOM 750 C CA . LYS A 1 98 ? -1.060 -7.503 4.861 1.00 97.25 98 LYS A CA 1
ATOM 751 C C . LYS A 1 98 ? -0.645 -6.968 6.214 1.00 97.25 98 LYS A C 1
ATOM 753 O O . LYS A 1 98 ? 0.525 -7.039 6.602 1.00 97.25 98 LYS A O 1
ATOM 758 N N . GLY A 1 99 ? -1.614 -6.494 6.976 1.00 97.19 99 GLY A N 1
ATOM 759 C CA . GLY A 1 99 ? -1.326 -5.862 8.249 1.00 97.19 99 GLY A CA 1
ATOM 760 C C . GLY A 1 99 ? -2.556 -5.353 8.967 1.00 97.19 99 GLY A C 1
ATOM 761 O O . GLY A 1 99 ? -3.686 -5.772 8.696 1.00 97.19 99 GLY A O 1
ATOM 762 N N . LYS A 1 100 ? -2.294 -4.443 9.896 1.00 96.81 100 LYS A N 1
ATOM 763 C CA . LYS A 1 100 ? -3.289 -3.744 10.695 1.00 96.81 100 LYS A CA 1
ATOM 764 C C . LYS A 1 100 ? -3.050 -2.244 10.635 1.00 96.81 100 LYS A C 1
ATOM 766 O O . LYS A 1 100 ? -1.908 -1.806 10.571 1.00 96.81 100 LYS A O 1
ATOM 771 N N . ALA A 1 101 ? -4.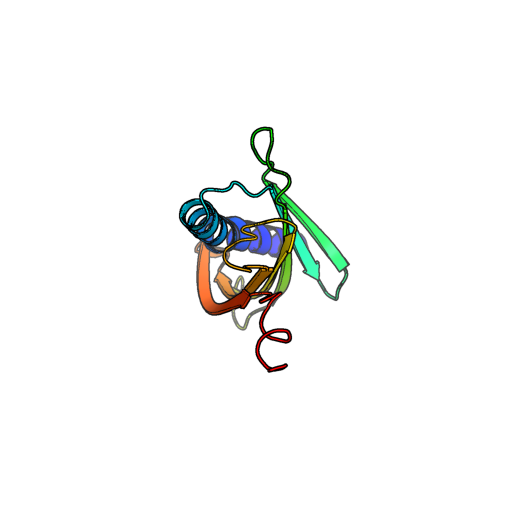122 -1.476 10.673 1.00 96.25 101 ALA A N 1
ATOM 772 C CA . ALA A 1 101 ? -4.111 -0.035 10.828 1.00 96.25 101 ALA A CA 1
ATOM 773 C C . ALA A 1 101 ? -4.929 0.328 12.067 1.00 96.25 101 ALA A C 1
ATOM 775 O O . ALA A 1 101 ? -6.012 -0.217 12.274 1.00 96.25 101 ALA A O 1
ATOM 776 N N . PHE A 1 102 ? -4.406 1.240 12.875 1.00 95.81 102 PHE A N 1
ATOM 777 C CA . PHE A 1 102 ? -5.050 1.758 14.075 1.00 95.81 102 PHE A CA 1
ATOM 778 C C . PHE A 1 102 ? -5.275 3.252 13.868 1.00 95.81 102 PHE A C 1
ATOM 780 O O . PHE A 1 102 ? -4.312 4.021 13.894 1.00 95.81 102 PHE A O 1
ATOM 787 N N . ILE A 1 103 ? -6.528 3.654 13.632 1.00 93.62 103 ILE A N 1
ATOM 788 C CA . ILE A 1 103 ? -6.863 5.040 13.268 1.00 93.62 103 ILE A CA 1
ATOM 789 C C . ILE A 1 103 ? -6.519 6.000 14.414 1.00 93.62 103 ILE A C 1
ATOM 791 O O . ILE A 1 103 ? -5.815 6.979 14.186 1.00 93.62 103 ILE A O 1
ATOM 795 N N . GLU A 1 104 ? -6.916 5.676 15.651 1.00 92.88 104 GLU A N 1
ATOM 796 C CA . GLU A 1 104 ? -6.706 6.539 16.832 1.00 92.88 104 GLU A CA 1
ATOM 797 C C . GLU A 1 104 ? -5.248 6.967 17.023 1.00 92.88 104 GLU A C 1
ATOM 799 O O . GLU A 1 104 ? -4.972 8.122 17.335 1.00 92.88 104 GLU A O 1
ATOM 804 N N . ASN A 1 105 ? -4.313 6.043 16.796 1.00 93.12 105 ASN A N 1
ATOM 805 C CA . ASN A 1 105 ? -2.884 6.284 16.992 1.00 93.12 105 ASN A CA 1
ATOM 806 C C . ASN A 1 105 ? -2.142 6.570 15.678 1.00 93.12 105 ASN A C 1
ATOM 808 O O . ASN A 1 105 ? -0.929 6.757 15.695 1.00 93.12 105 ASN A O 1
ATOM 812 N N . SER A 1 106 ? -2.850 6.594 14.540 1.00 94.81 106 SER A N 1
ATOM 813 C CA . SER A 1 106 ? -2.269 6.767 13.201 1.00 94.81 106 SER A CA 1
ATOM 814 C C . SER A 1 106 ? -1.106 5.803 12.909 1.00 94.81 106 SER A C 1
ATOM 816 O O . SER A 1 106 ? -0.105 6.170 12.283 1.00 94.81 106 SER A O 1
ATOM 818 N N . THR A 1 107 ? -1.243 4.552 13.358 1.00 96.06 107 THR A N 1
ATOM 819 C CA . THR A 1 107 ? -0.201 3.519 13.256 1.00 96.06 107 THR A CA 1
ATOM 820 C C . THR A 1 107 ? -0.596 2.446 12.252 1.00 96.06 107 THR A C 1
ATOM 822 O O . THR A 1 107 ? -1.752 2.024 12.202 1.00 96.06 107 THR A O 1
ATOM 825 N N . VAL A 1 108 ? 0.382 1.958 11.485 1.00 97.06 108 VAL A N 1
ATOM 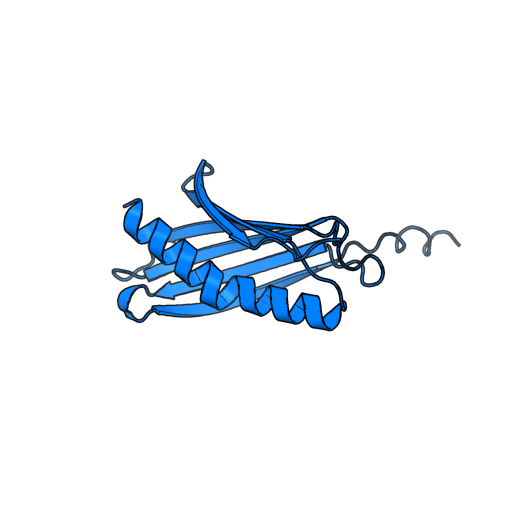826 C CA . VAL A 1 108 ? 0.225 0.808 10.589 1.00 97.06 108 VAL A CA 1
ATOM 827 C C . VAL A 1 108 ? 1.272 -0.247 10.925 1.00 97.06 108 VAL A C 1
ATOM 829 O O . VAL A 1 108 ? 2.467 0.031 10.936 1.00 97.06 108 VAL A O 1
ATOM 832 N N . GLU A 1 109 ? 0.815 -1.469 11.179 1.00 96.94 109 GLU A N 1
ATOM 833 C CA . GLU A 1 109 ? 1.651 -2.630 11.470 1.00 96.94 109 GLU A CA 1
ATOM 834 C C . GLU A 1 109 ? 1.603 -3.609 10.298 1.00 96.94 109 GLU A C 1
ATOM 836 O O . GLU A 1 109 ? 0.559 -4.191 9.986 1.00 96.94 109 GLU A O 1
ATOM 841 N N . ILE A 1 110 ? 2.745 -3.819 9.645 1.00 96.69 110 ILE A N 1
ATOM 842 C CA . ILE A 1 110 ? 2.869 -4.775 8.543 1.00 96.69 110 ILE A CA 1
ATOM 843 C C . ILE A 1 110 ? 3.173 -6.154 9.129 1.00 96.69 110 ILE A C 1
ATOM 845 O O . ILE A 1 110 ? 4.179 -6.355 9.799 1.00 96.69 110 ILE A O 1
ATOM 849 N N . SER A 1 111 ? 2.307 -7.124 8.838 1.00 96.00 111 SER A N 1
ATOM 850 C CA . SER A 1 111 ? 2.454 -8.517 9.297 1.00 96.00 111 SER A CA 1
ATOM 851 C C . SER A 1 111 ? 3.018 -9.450 8.225 1.00 96.00 111 SER A C 1
ATOM 853 O O . SER A 1 111 ? 3.392 -10.584 8.514 1.00 96.00 111 SER A O 1
ATOM 855 N N . GLY A 1 112 ? 3.068 -9.000 6.971 1.00 95.31 112 GLY A N 1
ATOM 856 C CA . GLY A 1 112 ? 3.709 -9.737 5.894 1.00 95.31 112 GLY A CA 1
ATOM 857 C C . GLY A 1 112 ? 3.694 -8.972 4.580 1.00 95.31 112 GLY A C 1
ATOM 858 O O . GLY A 1 112 ? 2.742 -8.252 4.280 1.00 95.31 112 GLY A O 1
ATOM 859 N N . ARG A 1 113 ? 4.750 -9.174 3.794 1.00 95.31 113 ARG A N 1
ATOM 860 C CA . ARG A 1 113 ? 4.915 -8.666 2.433 1.00 95.31 113 ARG A CA 1
ATOM 861 C C . ARG A 1 113 ? 5.514 -9.771 1.573 1.00 95.31 113 ARG A C 1
ATOM 863 O O . ARG A 1 113 ? 6.379 -10.516 2.029 1.00 95.31 113 ARG A O 1
ATOM 870 N N . THR A 1 114 ? 5.076 -9.870 0.327 1.00 95.31 114 THR A N 1
ATOM 871 C CA . THR A 1 114 ? 5.672 -10.773 -0.660 1.00 95.31 114 THR A CA 1
ATOM 872 C C . THR A 1 114 ? 5.761 -10.059 -1.998 1.00 95.31 114 THR A C 1
ATOM 874 O O . THR A 1 114 ? 4.747 -9.641 -2.551 1.00 95.31 114 THR A O 1
ATOM 877 N N . ASN A 1 115 ? 6.977 -9.910 -2.516 1.00 91.38 115 ASN A N 1
ATOM 878 C CA . ASN A 1 115 ? 7.202 -9.348 -3.844 1.00 91.38 115 ASN A CA 1
ATOM 879 C C . ASN A 1 115 ? 6.891 -10.396 -4.919 1.00 91.38 115 ASN A C 1
ATOM 881 O O . ASN A 1 115 ? 7.067 -11.597 -4.705 1.00 91.38 115 ASN A O 1
ATOM 885 N N . ARG A 1 116 ? 6.437 -9.934 -6.081 1.00 89.81 116 ARG A N 1
ATOM 886 C CA . ARG A 1 116 ? 6.128 -10.764 -7.243 1.00 89.81 116 ARG A CA 1
ATOM 887 C C . ARG A 1 116 ? 7.025 -10.367 -8.401 1.00 89.81 116 ARG A C 1
ATOM 889 O O . ARG A 1 116 ? 7.143 -9.186 -8.726 1.00 89.81 116 ARG A O 1
ATOM 896 N N . TYR A 1 117 ? 7.583 -11.368 -9.067 1.00 86.31 117 TYR A N 1
ATOM 897 C CA . TYR A 1 117 ? 8.462 -11.184 -10.213 1.00 86.31 117 TYR A CA 1
ATOM 898 C C . TYR A 1 117 ? 7.950 -12.020 -11.392 1.00 86.31 117 TYR A C 1
ATOM 900 O O . TYR A 1 117 ? 7.755 -13.227 -11.265 1.00 86.31 117 TYR A O 1
ATOM 908 N N . ASN A 1 118 ? 7.751 -11.379 -12.539 1.00 78.38 118 ASN A N 1
ATOM 909 C CA . ASN A 1 118 ? 7.565 -12.008 -13.835 1.00 78.38 118 ASN A CA 1
ATOM 910 C C . ASN A 1 118 ? 8.937 -12.256 -14.465 1.00 78.38 118 ASN A C 1
ATOM 912 O O . ASN A 1 118 ? 9.564 -11.359 -15.029 1.00 78.38 118 ASN A O 1
ATOM 916 N N . VAL A 1 119 ? 9.401 -13.502 -14.396 1.00 63.38 119 VAL A N 1
ATOM 917 C CA . VAL A 1 119 ? 10.627 -13.926 -15.077 1.00 63.38 119 VAL A CA 1
ATOM 918 C C . VAL A 1 119 ? 10.260 -14.377 -16.489 1.00 63.38 119 VAL A C 1
ATOM 920 O O . VAL A 1 119 ? 9.980 -15.550 -16.732 1.00 63.38 119 VAL A O 1
ATOM 923 N N . TRP A 1 120 ? 10.253 -13.438 -17.436 1.00 57.53 120 TRP A N 1
ATOM 924 C CA . TRP A 1 120 ? 9.881 -13.670 -18.841 1.00 57.53 120 TR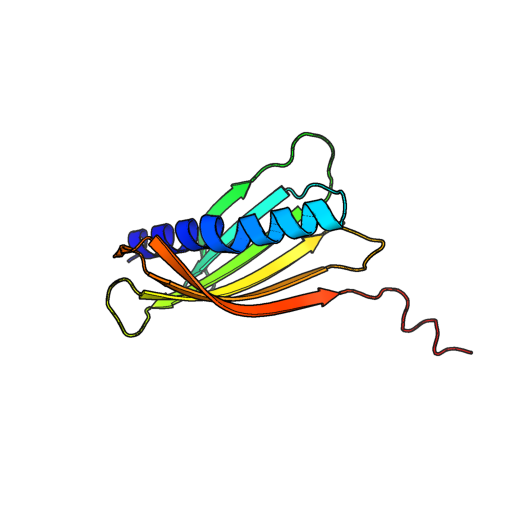P A CA 1
ATOM 925 C C . TRP A 1 120 ? 10.745 -14.725 -19.569 1.00 57.53 120 TRP A C 1
ATOM 927 O O . TRP A 1 120 ? 10.395 -15.159 -20.662 1.00 57.53 120 TRP A O 1
ATOM 937 N N . SER A 1 121 ? 11.861 -15.166 -18.977 1.00 53.00 121 SER A N 1
ATOM 938 C CA . SER A 1 121 ? 12.909 -15.965 -19.630 1.00 53.00 121 SER A CA 1
ATOM 939 C C . SER A 1 121 ? 13.264 -17.294 -18.944 1.00 53.00 121 SER A C 1
ATOM 941 O O . SER A 1 121 ? 14.251 -17.926 -19.316 1.00 53.00 121 SER A O 1
ATOM 943 N N . TRP A 1 122 ? 12.487 -17.772 -17.965 1.00 50.00 122 TRP A N 1
ATOM 944 C CA . TRP A 1 122 ? 12.785 -19.071 -17.336 1.00 50.00 122 TRP A CA 1
ATOM 945 C C . TRP A 1 122 ? 12.397 -20.265 -18.219 1.00 50.00 122 TRP A C 1
ATOM 947 O O . TRP A 1 122 ? 13.171 -21.206 -18.348 1.00 50.00 122 TRP A O 1
ATOM 957 N N . GLY A 1 123 ? 11.255 -20.207 -18.910 1.00 50.03 123 GLY A N 1
ATOM 958 C CA . GLY A 1 123 ? 10.783 -21.311 -19.761 1.00 50.03 123 GLY A CA 1
ATOM 959 C C . GLY A 1 123 ? 11.606 -21.551 -21.035 1.00 50.03 123 GLY A C 1
ATOM 960 O O . GLY A 1 123 ? 11.509 -22.622 -21.630 1.00 50.03 123 GLY A O 1
ATOM 961 N N . SER A 1 124 ? 12.419 -20.581 -21.458 1.00 50.78 124 SER A N 1
ATOM 962 C CA . SER A 1 124 ? 13.296 -20.710 -22.627 1.00 50.78 124 SER A CA 1
ATOM 963 C C . SER A 1 124 ? 14.650 -21.346 -22.307 1.00 50.78 124 SER A C 1
ATOM 965 O O . SER A 1 124 ? 15.287 -21.842 -23.225 1.00 50.78 124 SER A O 1
ATOM 967 N N . LYS A 1 125 ? 15.072 -21.390 -21.034 1.00 51.22 125 LYS A N 1
ATOM 968 C CA . LYS A 1 125 ? 16.361 -21.979 -20.613 1.00 51.22 125 LYS A CA 1
ATOM 969 C C . LYS A 1 125 ? 16.299 -23.463 -20.228 1.00 51.22 125 LYS A C 1
ATOM 971 O O . LYS A 1 125 ? 17.337 -24.056 -19.975 1.00 51.22 125 LYS A O 1
ATOM 976 N N . PHE A 1 126 ? 15.108 -24.063 -20.176 1.00 58.62 126 PHE A N 1
ATOM 977 C CA . PHE A 1 126 ? 14.925 -25.513 -19.976 1.00 58.62 126 PHE A CA 1
ATOM 978 C C . PHE A 1 126 ? 14.686 -26.270 -21.293 1.00 58.62 126 PHE A C 1
ATOM 980 O O . PHE A 1 126 ? 14.311 -27.440 -21.276 1.00 58.62 126 PHE A O 1
ATOM 987 N N . LYS A 1 127 ? 14.847 -25.587 -22.431 1.00 51.81 127 LYS A N 1
ATOM 988 C CA . LYS A 1 127 ? 14.786 -26.164 -23.775 1.00 51.81 127 LYS A CA 1
ATOM 989 C C . LYS A 1 127 ? 16.184 -26.158 -24.399 1.00 51.81 127 LYS A C 1
ATOM 991 O O . LYS A 1 127 ? 16.360 -25.536 -25.435 1.00 51.81 127 LYS A O 1
ATOM 996 N N . ASP A 1 128 ? 17.138 -26.811 -23.748 1.00 49.41 128 ASP A N 1
ATOM 997 C CA . ASP A 1 128 ? 18.387 -27.278 -24.364 1.00 49.41 128 ASP A CA 1
ATOM 998 C C . ASP A 1 128 ? 18.634 -28.722 -23.910 1.00 49.41 128 ASP A C 1
ATOM 1000 O O . ASP A 1 128 ? 18.508 -28.980 -22.688 1.00 49.41 128 ASP A O 1
#

Radius of gyration: 16.12 Å; chains: 1; bounding box: 37×41×43 Å

pLDDT: mean 84.53, std 12.54, range [49.41, 97.25]